Protein AF-A0AAU0PX47-F1 (afdb_monomer_lite)

Sequence (106 aa):
MENKTKLIRIRDVLTETQRCNINSLFKRYGLKFTKKISITERCDMRKITKSCCYISLEDIDNLLRKVETKFEKTKNMNTKISITTVKVIKKDIESFLDYKNLKGNL

Radius of gyration: 16.12 Å; chains: 1; bounding box: 37×34×46 Å

Secondary structure (DSSP, 8-state):
-TTSS--EEGGGT--HHHHHHHHHHHHHTT--PEEEEEEEE-TTSPEEEEEEEEE-HHHHHHHHHHHHHHHHHH--HHHHHHHHHHHHHHHHHHHHHHHHHHHTT-

Structure (mmCIF, N/CA/C/O backbone):
data_AF-A0AAU0PX47-F1
#
_entry.id   AF-A0AAU0PX47-F1
#
loop_
_atom_site.group_PDB
_atom_site.id
_atom_site.type_symbol
_atom_site.label_atom_id
_atom_site.label_alt_id
_atom_site.label_comp_id
_atom_site.label_asym_id
_atom_site.label_entity_id
_atom_site.label_seq_id
_atom_site.pdbx_PDB_ins_code
_atom_site.Cartn_x
_atom_site.Cartn_y
_atom_site.Cartn_z
_atom_site.occupancy
_atom_site.B_iso_or_equiv
_atom_site.auth_seq_id
_atom_site.auth_comp_id
_atom_site.auth_asym_id
_atom_site.auth_atom_id
_atom_site.pdbx_PDB_model_num
ATOM 1 N N . MET A 1 1 ? -3.988 16.747 -9.455 1.00 52.22 1 MET A N 1
ATOM 2 C CA . MET A 1 1 ? -4.641 15.454 -9.123 1.00 52.22 1 MET A CA 1
ATOM 3 C C . MET A 1 1 ? -3.975 14.240 -9.786 1.00 52.22 1 MET A C 1
ATOM 5 O O . MET A 1 1 ? -4.252 13.132 -9.347 1.00 52.22 1 MET A O 1
ATOM 9 N N . GLU A 1 2 ? -3.061 14.409 -10.754 1.00 59.19 2 GLU A N 1
ATOM 10 C CA . GLU A 1 2 ? -2.442 13.297 -11.511 1.00 59.19 2 GLU A CA 1
ATOM 11 C C . GLU A 1 2 ? -1.639 12.280 -10.682 1.00 59.19 2 GLU A C 1
ATOM 13 O O . GLU A 1 2 ? -1.581 11.106 -11.032 1.00 59.19 2 GLU A O 1
ATOM 18 N N . ASN A 1 3 ? -1.049 12.680 -9.552 1.00 66.25 3 ASN A N 1
ATOM 19 C CA . ASN A 1 3 ? -0.177 11.784 -8.783 1.00 66.25 3 ASN A CA 1
ATOM 20 C C . ASN A 1 3 ? -0.923 10.725 -7.953 1.00 66.25 3 ASN A C 1
ATOM 22 O O . ASN A 1 3 ? -0.307 9.742 -7.546 1.00 66.25 3 ASN A O 1
ATOM 26 N N . LYS A 1 4 ? -2.233 10.882 -7.704 1.00 72.62 4 LYS A N 1
ATOM 27 C CA . LYS A 1 4 ? -2.974 9.971 -6.810 1.00 72.62 4 LYS A CA 1
ATOM 28 C C . LYS A 1 4 ? -3.167 8.569 -7.392 1.00 72.62 4 LYS A C 1
ATOM 30 O O . LYS A 1 4 ? -3.080 7.590 -6.654 1.00 72.62 4 LYS A O 1
ATOM 35 N N . THR A 1 5 ? -3.381 8.478 -8.701 1.00 80.38 5 THR A N 1
ATOM 36 C CA . THR A 1 5 ? -3.642 7.223 -9.428 1.00 80.38 5 THR A CA 1
ATOM 37 C C . THR A 1 5 ? -2.380 6.632 -10.061 1.00 80.38 5 THR A C 1
ATOM 39 O O . THR A 1 5 ? -2.404 5.525 -10.604 1.00 80.38 5 THR A O 1
ATOM 42 N N . LYS A 1 6 ? -1.249 7.347 -9.992 1.00 85.88 6 LYS A N 1
ATOM 43 C CA . LYS A 1 6 ? 0.016 6.921 -10.589 1.00 85.88 6 LYS A CA 1
ATOM 44 C C . LYS A 1 6 ? 0.497 5.626 -9.939 1.00 85.88 6 LYS A C 1
ATOM 46 O O . LYS A 1 6 ? 0.740 5.560 -8.737 1.00 85.88 6 LYS A O 1
ATOM 51 N N . LEU A 1 7 ? 0.649 4.589 -10.761 1.00 89.56 7 LEU A N 1
ATOM 52 C CA . LEU A 1 7 ? 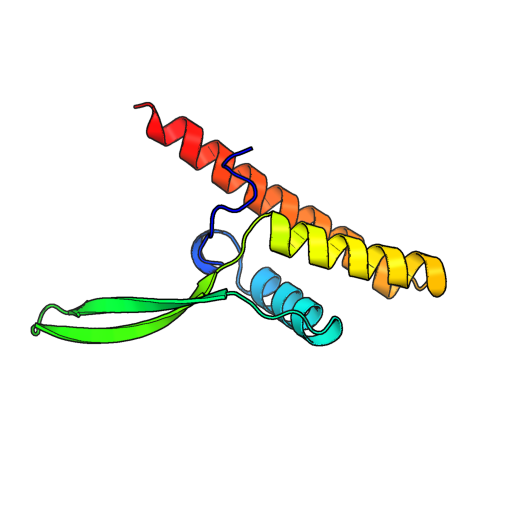1.080 3.269 -10.311 1.00 89.56 7 LEU A CA 1
ATOM 53 C C . LEU A 1 7 ? 2.601 3.204 -10.190 1.00 89.56 7 LEU A C 1
ATOM 55 O O . LEU A 1 7 ? 3.321 3.331 -11.181 1.00 89.56 7 LEU A O 1
ATOM 59 N N . ILE A 1 8 ? 3.075 2.916 -8.984 1.00 90.69 8 ILE A N 1
ATOM 60 C CA . ILE A 1 8 ? 4.492 2.785 -8.650 1.00 90.69 8 ILE A CA 1
ATOM 61 C C . ILE A 1 8 ? 4.769 1.332 -8.309 1.00 90.69 8 ILE A C 1
ATOM 63 O O . ILE A 1 8 ? 3.987 0.675 -7.619 1.00 90.69 8 ILE A O 1
ATOM 67 N N . ARG A 1 9 ? 5.889 0.800 -8.790 1.00 90.69 9 ARG A N 1
ATOM 68 C CA . ARG A 1 9 ? 6.299 -0.549 -8.418 1.00 90.69 9 ARG A CA 1
ATOM 69 C C . ARG A 1 9 ? 6.717 -0.546 -6.954 1.00 90.69 9 ARG A C 1
ATOM 71 O O . ARG A 1 9 ? 7.592 0.212 -6.553 1.00 90.69 9 ARG A O 1
ATOM 78 N N . ILE A 1 10 ? 6.155 -1.456 -6.164 1.00 92.06 10 ILE A N 1
ATOM 79 C CA . ILE A 1 10 ? 6.346 -1.442 -4.704 1.00 92.06 10 ILE A CA 1
ATOM 80 C C . ILE A 1 10 ? 7.827 -1.596 -4.316 1.00 92.06 10 ILE A C 1
ATOM 82 O O . ILE A 1 10 ? 8.277 -1.006 -3.342 1.00 92.06 10 ILE A O 1
ATOM 86 N N . ARG A 1 11 ? 8.604 -2.369 -5.087 1.00 90.50 11 ARG A N 1
ATOM 87 C CA . ARG A 1 11 ? 10.042 -2.572 -4.826 1.00 90.50 11 ARG A CA 1
ATOM 88 C C . ARG A 1 11 ? 10.892 -1.321 -5.006 1.00 90.50 11 ARG A C 1
ATOM 90 O O . ARG A 1 11 ? 11.982 -1.290 -4.456 1.00 90.50 11 ARG A O 1
ATOM 97 N N . ASP A 1 12 ? 10.420 -0.349 -5.776 1.00 89.00 12 ASP A N 1
ATOM 98 C CA . ASP A 1 12 ? 11.204 0.844 -6.097 1.00 89.00 12 ASP A CA 1
ATOM 99 C C . ASP A 1 12 ? 11.098 1.896 -4.981 1.00 89.00 12 ASP A C 1
ATOM 101 O O . ASP A 1 12 ? 11.863 2.853 -4.969 1.00 89.00 12 ASP A O 1
ATOM 105 N N . VAL A 1 13 ? 10.153 1.713 -4.050 1.00 90.94 13 VAL A N 1
ATOM 106 C CA . VAL A 1 13 ? 9.847 2.675 -2.984 1.00 90.94 13 VAL A CA 1
ATOM 107 C C . VAL A 1 13 ? 9.863 2.061 -1.584 1.00 90.94 13 VAL A C 1
ATOM 109 O O . VAL A 1 13 ? 10.284 2.723 -0.645 1.00 90.94 13 VAL A O 1
ATOM 112 N N . LEU A 1 14 ? 9.452 0.797 -1.416 1.00 92.00 14 LEU A N 1
ATOM 113 C CA . LEU A 1 14 ? 9.355 0.162 -0.099 1.00 92.00 14 LEU A CA 1
ATOM 114 C C . LEU A 1 14 ? 10.469 -0.859 0.156 1.00 92.00 14 LEU A C 1
ATOM 116 O O . LEU A 1 14 ? 10.742 -1.755 -0.657 1.00 92.00 14 LEU A O 1
ATOM 120 N N . THR A 1 15 ? 11.011 -0.805 1.372 1.00 93.00 15 THR A N 1
ATOM 121 C CA . THR A 1 15 ? 11.905 -1.830 1.933 1.00 93.00 15 THR A CA 1
ATOM 122 C C . THR A 1 15 ? 11.223 -3.202 2.017 1.00 93.00 15 THR A C 1
ATOM 124 O O . THR A 1 15 ? 9.997 -3.312 1.964 1.00 93.00 15 THR A O 1
ATOM 127 N N . GLU A 1 16 ? 11.997 -4.283 2.163 1.00 93.19 16 GLU A N 1
ATOM 128 C CA . GLU A 1 16 ? 11.438 -5.641 2.296 1.00 93.19 16 GLU A CA 1
ATOM 129 C C . GLU A 1 16 ? 10.463 -5.748 3.482 1.00 93.19 16 GLU A C 1
ATOM 131 O O . GLU A 1 16 ? 9.346 -6.238 3.325 1.00 93.19 16 GLU A O 1
ATOM 136 N N . THR A 1 17 ? 10.827 -5.190 4.640 1.00 93.12 17 THR A N 1
ATOM 137 C CA . THR A 1 17 ? 9.970 -5.171 5.835 1.00 93.12 17 THR A CA 1
ATOM 138 C C . THR A 1 17 ? 8.649 -4.446 5.577 1.00 93.12 17 THR A C 1
ATOM 140 O O . THR A 1 17 ? 7.576 -4.967 5.890 1.00 93.12 17 THR A O 1
ATOM 143 N N . GLN A 1 18 ? 8.694 -3.269 4.947 1.00 93.12 18 GLN A N 1
ATOM 144 C CA . GLN A 1 18 ? 7.485 -2.524 4.586 1.00 93.12 18 GLN A CA 1
ATOM 145 C C . GLN A 1 18 ? 6.622 -3.296 3.583 1.00 93.12 18 GLN A C 1
ATOM 147 O O . GLN A 1 18 ? 5.400 -3.319 3.728 1.00 93.12 18 GLN A O 1
ATOM 152 N N . ARG A 1 19 ? 7.242 -3.991 2.617 1.00 94.06 19 ARG A N 1
ATOM 153 C CA . ARG A 1 19 ? 6.549 -4.862 1.654 1.00 94.06 19 ARG A CA 1
ATOM 154 C C . ARG A 1 19 ? 5.811 -6.009 2.338 1.00 94.06 19 ARG A C 1
ATOM 156 O O . ARG A 1 19 ? 4.649 -6.260 2.014 1.00 94.06 19 ARG A O 1
ATOM 163 N N . CYS A 1 20 ? 6.439 -6.669 3.305 1.00 93.44 20 CYS A N 1
ATOM 164 C CA . CYS A 1 20 ? 5.805 -7.723 4.096 1.00 93.44 20 CYS A CA 1
ATOM 165 C C . CYS A 1 20 ? 4.622 -7.192 4.918 1.00 93.44 20 CYS A C 1
ATOM 167 O O . CYS A 1 20 ? 3.535 -7.784 4.896 1.00 93.44 20 CYS A O 1
ATOM 169 N N . ASN A 1 21 ? 4.802 -6.048 5.581 1.00 92.62 21 ASN A N 1
ATOM 170 C CA . ASN A 1 21 ? 3.761 -5.419 6.394 1.00 92.62 21 ASN A CA 1
ATOM 171 C C . ASN A 1 21 ? 2.548 -5.026 5.550 1.00 92.62 21 ASN A C 1
ATOM 173 O O . ASN A 1 21 ? 1.417 -5.396 5.874 1.00 92.62 21 ASN A O 1
ATOM 177 N N . ILE A 1 22 ? 2.772 -4.338 4.428 1.00 93.38 22 ILE A N 1
ATOM 178 C CA . ILE A 1 22 ? 1.668 -3.882 3.589 1.00 93.38 22 ILE A CA 1
ATOM 179 C C . ILE A 1 22 ? 0.956 -5.032 2.889 1.00 93.38 22 ILE A C 1
ATOM 181 O O . ILE A 1 22 ? -0.267 -5.031 2.820 1.00 93.38 22 ILE A O 1
ATOM 185 N N . ASN A 1 23 ? 1.677 -6.067 2.454 1.00 94.19 23 ASN A N 1
ATOM 186 C CA . ASN A 1 23 ? 1.058 -7.267 1.896 1.00 94.19 23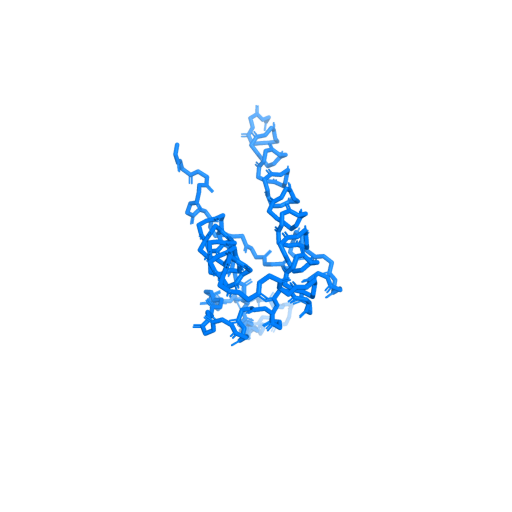 ASN A CA 1
ATOM 187 C C . ASN A 1 23 ? 0.155 -7.971 2.919 1.00 94.19 23 ASN A C 1
ATOM 189 O O . ASN A 1 23 ? -0.951 -8.400 2.587 1.00 94.19 23 ASN A O 1
ATOM 193 N N . SER A 1 24 ? 0.600 -8.049 4.174 1.00 93.69 24 SER A N 1
ATOM 194 C CA . SER A 1 24 ? -0.185 -8.640 5.261 1.00 93.69 24 SER A CA 1
ATOM 195 C C . SER A 1 24 ? -1.449 -7.828 5.552 1.00 93.69 24 SER A C 1
ATOM 197 O O . SER A 1 24 ? -2.526 -8.402 5.720 1.00 93.69 24 SER A O 1
ATOM 199 N N . LEU A 1 25 ? -1.347 -6.495 5.553 1.00 94.19 25 LEU A N 1
ATOM 200 C CA . LEU A 1 25 ? -2.496 -5.604 5.721 1.00 94.19 25 LEU A CA 1
ATOM 201 C C . LEU A 1 25 ? -3.466 -5.693 4.537 1.00 94.19 25 LEU A C 1
ATOM 203 O O . LEU A 1 25 ? -4.659 -5.879 4.753 1.00 94.19 25 LEU A O 1
ATOM 207 N N . PHE A 1 26 ? -2.978 -5.657 3.296 1.00 94.88 26 PHE A N 1
ATOM 208 C CA . PHE A 1 26 ? -3.821 -5.800 2.107 1.00 94.88 26 PHE A CA 1
ATOM 209 C C . PHE A 1 26 ? -4.634 -7.095 2.160 1.00 94.88 26 PHE A C 1
ATOM 211 O O . PHE A 1 26 ? -5.859 -7.051 2.052 1.00 94.88 26 PHE A O 1
ATOM 218 N N . LYS A 1 27 ? -3.987 -8.232 2.450 1.00 94.75 27 LYS A N 1
ATOM 219 C CA . LYS A 1 27 ? -4.679 -9.517 2.636 1.00 94.75 27 LYS A CA 1
ATOM 220 C C . LYS A 1 27 ? -5.722 -9.457 3.754 1.00 94.75 27 LYS A C 1
ATOM 222 O O . LYS A 1 27 ? -6.857 -9.870 3.542 1.00 94.75 27 LYS A O 1
ATOM 227 N N . ARG A 1 28 ? -5.363 -8.903 4.919 1.00 93.50 28 ARG A N 1
ATOM 228 C CA . ARG A 1 28 ? -6.255 -8.784 6.088 1.00 93.50 28 ARG A CA 1
ATOM 229 C C . ARG A 1 28 ? -7.523 -7.974 5.796 1.00 93.50 28 ARG A C 1
ATOM 231 O O . ARG A 1 28 ? -8.557 -8.254 6.394 1.00 93.50 28 ARG A O 1
ATOM 238 N N . TYR A 1 29 ? -7.447 -6.986 4.907 1.00 93.06 29 TYR A N 1
ATOM 239 C CA . TYR A 1 29 ? -8.567 -6.105 4.547 1.00 93.06 29 TYR A CA 1
ATOM 240 C C . TYR A 1 29 ? -9.181 -6.411 3.167 1.00 93.06 29 TYR A C 1
ATOM 242 O O . TYR A 1 29 ? -9.954 -5.602 2.638 1.00 93.06 29 TYR A O 1
ATOM 250 N N . GLY A 1 30 ? -8.853 -7.571 2.583 1.00 92.38 30 GLY A N 1
ATOM 251 C CA . GLY A 1 30 ? -9.405 -8.035 1.306 1.00 92.38 30 GLY A CA 1
ATOM 252 C C . GLY A 1 30 ? -9.010 -7.176 0.100 1.00 92.38 30 GLY A C 1
ATOM 253 O O . GLY A 1 30 ? -9.742 -7.126 -0.883 1.00 92.38 30 GLY A O 1
ATOM 254 N N . LEU A 1 31 ? -7.887 -6.461 0.178 1.00 93.25 31 LEU A N 1
ATOM 255 C CA . LEU A 1 31 ? -7.334 -5.653 -0.906 1.00 93.25 31 LEU A CA 1
ATOM 256 C C . LEU A 1 31 ? -6.289 -6.454 -1.692 1.00 93.25 31 LEU A C 1
ATOM 258 O O . LEU A 1 31 ? -5.628 -7.349 -1.159 1.00 93.25 31 LEU A O 1
ATOM 262 N N . LYS A 1 32 ? -6.117 -6.120 -2.972 1.00 92.56 32 LYS A N 1
ATOM 263 C CA . LYS A 1 32 ? -5.137 -6.754 -3.863 1.00 92.56 32 LYS A CA 1
ATOM 264 C C . LYS A 1 32 ? -4.278 -5.681 -4.520 1.00 92.56 32 LYS A C 1
ATOM 266 O O . LYS A 1 32 ? -4.791 -4.640 -4.905 1.00 92.56 32 LYS A O 1
ATOM 271 N N . PHE A 1 33 ? -2.984 -5.957 -4.671 1.00 91.56 33 PHE A N 1
ATOM 272 C CA . PHE A 1 33 ? -2.112 -5.101 -5.473 1.00 91.56 33 PHE A CA 1
ATOM 273 C C . PHE A 1 33 ? -2.438 -5.232 -6.954 1.00 91.56 33 PHE A C 1
ATOM 275 O O . PHE A 1 33 ? -2.707 -6.336 -7.443 1.00 91.56 33 PHE A O 1
ATOM 282 N N . THR A 1 34 ? -2.285 -4.128 -7.675 1.00 92.50 34 THR A N 1
ATOM 283 C CA . THR A 1 34 ? -2.274 -4.147 -9.134 1.00 92.50 34 THR A CA 1
ATOM 284 C C . THR A 1 34 ? -1.040 -4.911 -9.604 1.00 92.50 34 THR A C 1
ATOM 286 O O . THR A 1 34 ? 0.090 -4.570 -9.250 1.00 92.50 34 THR A O 1
ATOM 289 N N . LYS A 1 35 ? -1.230 -5.970 -10.391 1.00 92.12 35 LYS A N 1
ATOM 290 C CA . LYS A 1 35 ? -0.128 -6.739 -10.979 1.00 92.12 35 LYS A CA 1
ATOM 291 C C . LYS A 1 35 ? 0.066 -6.320 -12.429 1.00 92.12 35 LYS A C 1
ATOM 293 O O . LYS A 1 35 ? -0.895 -6.301 -13.189 1.00 92.12 35 LYS A O 1
ATOM 298 N N . LYS A 1 36 ? 1.305 -6.028 -12.821 1.00 90.38 36 LYS A N 1
ATOM 299 C CA . LYS A 1 36 ? 1.681 -5.840 -14.229 1.00 90.38 36 LYS A CA 1
ATOM 300 C C . LYS A 1 36 ? 2.813 -6.785 -14.591 1.00 90.38 36 LYS A C 1
ATOM 302 O O . LYS A 1 36 ? 3.710 -7.030 -13.780 1.00 90.38 36 LYS A O 1
ATOM 307 N N . ILE A 1 37 ? 2.767 -7.314 -15.807 1.00 89.38 37 ILE A N 1
ATOM 308 C CA . ILE A 1 37 ? 3.845 -8.129 -16.359 1.00 89.38 37 ILE A CA 1
ATOM 309 C C . ILE A 1 37 ? 4.920 -7.174 -16.873 1.00 89.38 37 ILE A C 1
ATOM 311 O O . ILE A 1 37 ? 4.650 -6.313 -17.702 1.00 89.38 37 ILE A O 1
ATOM 315 N N . SER A 1 38 ? 6.132 -7.316 -16.350 1.00 80.88 38 SER A N 1
ATOM 316 C CA . SER A 1 38 ? 7.323 -6.662 -16.881 1.00 80.88 38 SER A CA 1
ATOM 317 C C . SER A 1 38 ? 8.083 -7.678 -17.721 1.00 80.88 38 SER A C 1
ATOM 319 O O . SER A 1 38 ? 8.277 -8.813 -17.283 1.00 80.88 38 SER A O 1
ATOM 321 N N . ILE A 1 39 ? 8.468 -7.282 -18.930 1.00 84.62 39 ILE A N 1
ATOM 322 C CA . ILE A 1 39 ? 9.296 -8.088 -19.823 1.00 84.62 39 ILE A CA 1
ATOM 323 C C . ILE A 1 39 ? 10.699 -7.497 -19.779 1.00 84.62 39 ILE A C 1
ATOM 325 O O . ILE A 1 39 ? 10.871 -6.292 -19.946 1.00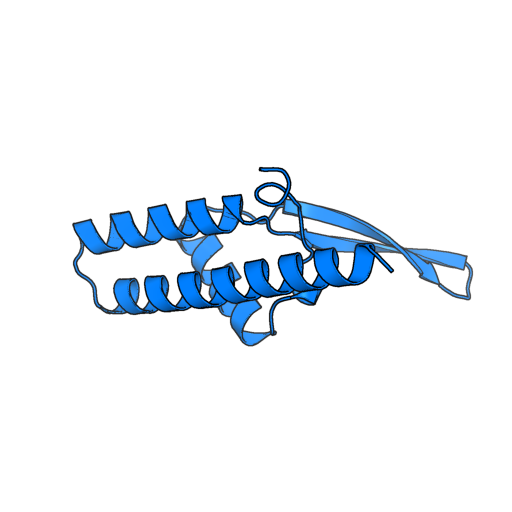 84.62 39 ILE A O 1
ATOM 329 N N . THR A 1 40 ? 11.691 -8.336 -19.518 1.00 82.38 40 THR A N 1
ATOM 330 C CA . THR A 1 40 ? 13.100 -7.952 -19.577 1.00 82.38 40 THR A CA 1
ATOM 331 C C . THR A 1 40 ? 13.808 -8.893 -20.530 1.00 82.38 40 THR A C 1
ATOM 333 O O . THR A 1 40 ? 13.688 -10.113 -20.404 1.00 82.38 40 THR A O 1
ATOM 336 N N . GLU A 1 41 ? 14.517 -8.322 -21.491 1.00 85.06 41 GLU A N 1
ATOM 337 C CA . GLU A 1 41 ? 15.369 -9.064 -22.409 1.00 85.06 41 GLU A CA 1
ATOM 338 C C . GLU A 1 41 ? 16.765 -9.190 -21.805 1.00 85.06 41 GLU A C 1
ATOM 340 O O . GLU A 1 41 ? 17.317 -8.234 -21.257 1.00 85.06 41 GLU A O 1
ATOM 345 N N . ARG A 1 42 ? 17.297 -10.406 -21.822 1.00 82.94 42 ARG A N 1
ATOM 346 C CA . ARG A 1 42 ? 18.653 -10.701 -21.363 1.00 82.94 42 ARG A CA 1
ATOM 347 C C . ARG A 1 42 ? 19.650 -10.564 -22.512 1.00 82.94 42 ARG A C 1
ATOM 349 O O . ARG A 1 42 ? 19.268 -10.559 -23.677 1.00 82.94 42 ARG A O 1
ATOM 356 N N . CYS A 1 43 ? 20.941 -10.563 -22.179 1.00 86.00 43 CYS A N 1
ATOM 357 C CA . CYS A 1 43 ? 22.025 -10.548 -23.164 1.00 86.00 43 CYS A CA 1
ATOM 358 C C . CYS A 1 43 ? 21.989 -11.741 -24.142 1.00 86.00 43 CYS A C 1
ATOM 360 O O . CYS A 1 43 ? 22.507 -11.628 -25.244 1.00 86.00 43 CYS A O 1
ATOM 362 N N . ASP A 1 44 ? 21.370 -12.867 -23.765 1.00 88.81 44 ASP A N 1
ATOM 363 C CA . ASP A 1 44 ? 21.156 -14.046 -24.620 1.00 88.81 44 ASP A CA 1
ATOM 364 C C . ASP A 1 44 ? 19.854 -13.971 -25.448 1.00 88.81 44 ASP A C 1
ATOM 366 O O . ASP A 1 44 ? 19.356 -14.997 -25.907 1.00 88.81 44 ASP A O 1
ATOM 370 N N . MET A 1 45 ? 19.268 -12.774 -25.598 1.00 83.62 45 MET A N 1
ATOM 371 C CA . MET A 1 45 ? 17.999 -12.483 -26.295 1.00 83.62 45 MET A CA 1
ATOM 372 C C . MET A 1 45 ? 16.770 -13.241 -25.763 1.00 83.62 45 MET A C 1
ATOM 374 O O . MET A 1 45 ? 15.676 -13.192 -26.332 1.00 83.62 45 MET A O 1
ATOM 378 N N . ARG A 1 46 ? 16.896 -13.931 -24.623 1.00 86.00 46 ARG A N 1
ATOM 379 C CA . ARG A 1 46 ? 15.759 -14.571 -23.958 1.00 86.00 46 ARG A CA 1
ATOM 380 C C . ARG A 1 46 ? 14.936 -13.527 -23.212 1.00 86.00 46 ARG A C 1
ATOM 382 O O . ARG A 1 46 ? 15.461 -12.728 -22.433 1.00 86.00 46 ARG A O 1
ATOM 389 N N . LYS A 1 47 ? 13.615 -13.582 -23.397 1.00 85.44 47 LYS A N 1
ATOM 390 C CA . LYS A 1 47 ? 12.652 -12.729 -22.690 1.00 85.44 47 LYS A CA 1
ATOM 391 C C . LYS A 1 47 ? 12.246 -13.379 -21.371 1.00 85.44 47 LYS A C 1
ATOM 393 O O . LYS A 1 47 ? 11.701 -14.479 -21.355 1.00 85.44 47 LYS A O 1
ATOM 398 N N . ILE A 1 48 ? 12.471 -12.680 -20.263 1.00 85.25 48 ILE A N 1
ATOM 399 C CA . ILE A 1 48 ? 11.933 -13.044 -18.952 1.00 85.25 48 ILE A CA 1
ATOM 400 C C . ILE A 1 48 ? 10.695 -12.197 -18.683 1.00 85.25 48 ILE A C 1
ATOM 402 O O . ILE A 1 48 ? 10.764 -10.969 -18.631 1.00 85.25 48 ILE A O 1
ATOM 406 N N . THR A 1 49 ? 9.568 -12.859 -18.437 1.00 85.31 49 THR A N 1
ATOM 407 C CA . THR A 1 49 ? 8.352 -12.226 -17.924 1.00 85.31 49 THR A CA 1
ATOM 408 C C . THR A 1 49 ? 8.336 -12.285 -16.401 1.00 85.31 49 THR A C 1
ATOM 410 O O . THR A 1 49 ? 8.391 -13.366 -15.813 1.00 85.31 49 THR A O 1
ATOM 413 N N . LYS A 1 50 ? 8.202 -11.138 -15.736 1.00 84.44 50 LYS A N 1
ATOM 414 C CA . LYS A 1 50 ? 8.078 -11.051 -14.280 1.00 84.44 50 LYS A CA 1
ATOM 415 C C . LYS A 1 50 ? 6.815 -10.298 -13.890 1.00 84.44 50 LYS A C 1
ATOM 417 O O . LYS A 1 50 ? 6.690 -9.101 -14.141 1.00 84.44 50 LYS A O 1
ATOM 422 N N . SER A 1 51 ? 5.902 -10.981 -13.201 1.00 86.69 51 SER A N 1
ATOM 423 C CA . SER A 1 51 ? 4.758 -10.327 -12.560 1.00 86.69 51 SER A CA 1
ATOM 424 C C . SER A 1 51 ? 5.248 -9.440 -11.415 1.00 86.69 51 SER A C 1
ATOM 426 O O . SER A 1 51 ? 5.834 -9.920 -10.443 1.00 86.69 51 SER A O 1
ATOM 428 N N . CYS A 1 52 ? 4.989 -8.142 -11.513 1.00 89.19 52 CYS A N 1
ATOM 429 C CA . CYS A 1 52 ? 5.392 -7.140 -10.537 1.00 89.19 52 CYS A CA 1
ATOM 430 C C . CYS A 1 52 ? 4.160 -6.511 -9.883 1.00 89.19 52 CYS A C 1
ATOM 432 O O . CYS A 1 52 ? 3.171 -6.233 -10.558 1.00 89.19 52 CYS A O 1
ATOM 434 N N . CYS A 1 53 ? 4.226 -6.290 -8.569 1.00 92.25 53 CYS A N 1
ATOM 435 C CA . CYS A 1 53 ? 3.180 -5.594 -7.825 1.00 92.25 53 CYS A CA 1
ATOM 436 C C . CYS A 1 53 ? 3.400 -4.082 -7.890 1.00 92.25 53 CYS A C 1
ATOM 438 O O . CYS A 1 53 ? 4.524 -3.602 -7.703 1.00 92.25 53 CYS A O 1
ATOM 440 N N . TYR A 1 54 ? 2.308 -3.364 -8.111 1.00 93.19 54 TYR A N 1
ATOM 441 C CA . TYR A 1 54 ? 2.225 -1.916 -8.171 1.00 93.19 54 TYR A CA 1
ATOM 442 C C . TYR A 1 54 ? 1.199 -1.409 -7.165 1.00 93.19 54 TYR A C 1
ATOM 444 O O . TYR A 1 54 ? 0.271 -2.131 -6.787 1.00 93.19 54 TYR A O 1
ATOM 452 N N . ILE A 1 55 ? 1.394 -0.166 -6.749 1.00 93.19 55 ILE A N 1
ATOM 453 C CA . ILE A 1 55 ? 0.556 0.529 -5.785 1.00 93.19 55 ILE A CA 1
ATOM 454 C C . ILE A 1 55 ? 0.410 1.993 -6.187 1.00 93.19 55 ILE A C 1
ATOM 456 O O . ILE A 1 55 ? 1.345 2.585 -6.729 1.00 93.19 55 ILE A O 1
ATOM 460 N N . SER A 1 56 ? -0.766 2.554 -5.942 1.00 92.69 56 SER A N 1
ATOM 461 C CA . SER A 1 56 ? -1.059 3.981 -6.059 1.00 92.69 56 SER A CA 1
ATOM 462 C C . SER A 1 56 ? -1.292 4.601 -4.678 1.00 92.69 56 SER A C 1
ATOM 464 O O . SER A 1 56 ? -1.507 3.889 -3.692 1.00 92.69 56 SER A O 1
ATOM 466 N N . LEU A 1 57 ? -1.273 5.933 -4.588 1.00 91.88 57 LEU A N 1
ATOM 467 C CA . LEU A 1 57 ? -1.675 6.618 -3.354 1.00 91.88 57 LEU A CA 1
ATOM 468 C C . LEU A 1 57 ? -3.148 6.356 -3.025 1.00 91.88 57 LEU A C 1
ATOM 470 O O . LEU A 1 57 ? -3.499 6.250 -1.855 1.00 91.88 57 LEU A O 1
ATOM 474 N N . GLU A 1 58 ? -3.993 6.182 -4.040 1.00 92.62 58 GLU A N 1
ATOM 475 C CA . GLU A 1 58 ? -5.393 5.804 -3.852 1.00 92.62 58 GLU A CA 1
ATOM 476 C C . GLU A 1 58 ? -5.545 4.422 -3.193 1.00 92.62 58 GLU A C 1
ATOM 478 O O . GLU A 1 58 ? -6.348 4.264 -2.271 1.00 92.62 58 GLU A O 1
ATOM 483 N N . ASP A 1 59 ? -4.729 3.437 -3.587 1.00 93.12 59 ASP A N 1
ATOM 484 C CA . ASP A 1 59 ? -4.723 2.113 -2.948 1.00 93.12 59 ASP A CA 1
ATOM 485 C C . ASP A 1 59 ? -4.355 2.207 -1.457 1.00 93.12 59 ASP A C 1
ATOM 487 O O . ASP A 1 59 ? -4.939 1.518 -0.613 1.00 93.12 59 ASP A O 1
ATOM 491 N N . ILE A 1 60 ? -3.395 3.077 -1.125 1.00 94.19 60 ILE A N 1
ATOM 492 C CA . ILE A 1 60 ? -2.983 3.353 0.256 1.00 94.19 60 ILE A CA 1
ATOM 493 C C . ILE A 1 60 ? -4.083 4.069 1.032 1.00 94.19 60 ILE A C 1
ATOM 495 O O . ILE A 1 60 ? -4.368 3.684 2.164 1.00 94.19 60 ILE A O 1
ATOM 499 N N . ASP A 1 61 ? -4.721 5.075 0.437 1.00 93.69 61 ASP A N 1
ATOM 500 C CA . ASP A 1 61 ? -5.826 5.808 1.054 1.00 93.69 61 ASP A CA 1
ATOM 501 C C . ASP A 1 61 ? -7.014 4.881 1.338 1.00 93.69 61 ASP A C 1
ATOM 503 O O . ASP A 1 61 ? -7.618 4.953 2.409 1.00 93.69 61 ASP A O 1
ATOM 507 N N . ASN A 1 62 ? -7.322 3.961 0.421 1.00 94.94 62 ASN A N 1
ATOM 508 C CA . ASN A 1 62 ? -8.353 2.946 0.618 1.00 94.94 62 ASN A CA 1
ATOM 509 C C . ASN A 1 62 ? -7.995 1.997 1.774 1.00 94.94 62 ASN A C 1
ATOM 511 O O . ASN A 1 62 ? -8.831 1.728 2.643 1.00 94.94 62 ASN A O 1
ATOM 515 N N . LEU A 1 63 ? -6.741 1.528 1.841 1.00 95.50 63 LEU A N 1
ATOM 516 C CA . LEU A 1 63 ? -6.277 0.738 2.983 1.00 95.50 63 LEU A CA 1
ATOM 517 C C . LEU A 1 63 ? -6.401 1.529 4.290 1.00 95.50 63 LEU A C 1
ATOM 519 O O . LEU A 1 63 ? -6.916 0.992 5.270 1.00 95.50 63 LEU A O 1
ATOM 523 N N . LEU A 1 64 ? -5.951 2.785 4.308 1.00 95.50 64 LEU A N 1
ATOM 524 C CA . LEU A 1 64 ? -5.969 3.631 5.496 1.00 95.50 64 LEU A CA 1
ATOM 525 C C . LEU A 1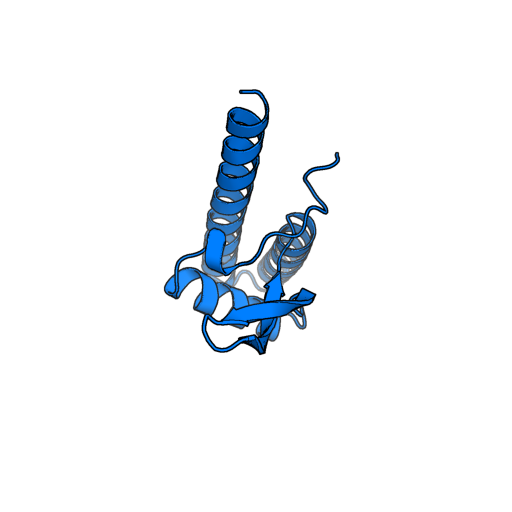 64 ? -7.395 3.803 6.023 1.00 95.50 64 LEU A C 1
ATOM 527 O O . LEU A 1 64 ? -7.629 3.506 7.193 1.00 95.50 64 LEU A O 1
ATOM 531 N N . ARG A 1 65 ? -8.355 4.141 5.151 1.00 95.69 65 ARG A N 1
ATOM 532 C CA . ARG A 1 65 ? -9.776 4.245 5.525 1.00 95.69 65 ARG A CA 1
ATOM 533 C C . ARG A 1 65 ? -10.294 2.953 6.148 1.00 95.69 65 ARG A C 1
ATOM 535 O O . ARG A 1 65 ? -10.909 2.991 7.206 1.00 95.69 65 ARG A O 1
ATOM 542 N N . LYS A 1 66 ? -10.008 1.790 5.548 1.00 95.12 66 LYS A N 1
ATOM 543 C CA . LYS A 1 66 ? -10.449 0.492 6.095 1.00 95.12 66 LYS A CA 1
ATOM 544 C C . LYS A 1 66 ? -9.865 0.200 7.481 1.00 95.12 66 LYS A C 1
ATOM 546 O O . LYS A 1 66 ? -10.560 -0.360 8.331 1.00 95.12 66 LYS A O 1
ATOM 551 N N . VAL A 1 67 ? -8.598 0.547 7.707 1.00 93.31 67 VAL A N 1
ATOM 552 C CA . VAL A 1 67 ? -7.932 0.356 9.004 1.00 93.31 67 VAL A CA 1
ATOM 553 C C . VAL A 1 67 ? -8.502 1.325 10.045 1.00 93.31 67 VAL A C 1
ATOM 555 O O . VAL A 1 67 ? -8.791 0.899 11.162 1.00 93.31 67 VAL A O 1
ATOM 558 N N . GLU A 1 68 ? -8.714 2.591 9.680 1.00 93.19 68 GLU A N 1
ATOM 559 C CA . GLU A 1 68 ? -9.307 3.619 10.546 1.00 93.19 68 GLU A CA 1
ATOM 560 C C . GLU A 1 68 ? -10.741 3.249 10.945 1.00 93.19 68 GLU A C 1
ATOM 562 O O . GLU A 1 68 ? -11.031 3.169 12.137 1.00 93.19 68 GLU A O 1
ATOM 567 N N . THR A 1 69 ? -11.595 2.852 9.994 1.00 93.19 69 THR A N 1
ATOM 568 C CA . THR A 1 69 ? -12.955 2.368 10.290 1.00 93.19 69 THR A CA 1
ATOM 569 C C . THR A 1 69 ? -12.947 1.157 11.226 1.00 93.19 69 THR A C 1
ATOM 571 O O . THR A 1 69 ? -13.812 1.022 12.093 1.00 93.19 69 THR A O 1
ATOM 574 N N . LYS A 1 70 ? -11.981 0.238 11.079 1.00 92.38 70 LYS A N 1
ATOM 575 C CA . LYS A 1 70 ? -11.860 -0.900 12.001 1.00 92.38 70 LYS A CA 1
ATOM 576 C C . LYS A 1 70 ? -11.432 -0.444 13.395 1.00 92.38 70 LYS A C 1
ATOM 578 O O . LYS A 1 70 ? -11.968 -0.950 14.376 1.00 92.38 70 LYS A O 1
ATOM 583 N N . PHE A 1 71 ? -10.500 0.503 13.490 1.00 92.25 71 PHE A N 1
ATOM 584 C CA . PHE A 1 71 ? -10.065 1.049 14.771 1.00 92.25 71 PHE A CA 1
ATOM 585 C C . PHE A 1 71 ? -11.196 1.778 15.494 1.00 92.25 71 PHE A C 1
ATOM 587 O O . PHE A 1 71 ? -11.370 1.553 16.684 1.00 92.25 71 PHE A O 1
ATOM 594 N N . GLU A 1 72 ? -11.997 2.581 14.798 1.00 92.44 72 GLU A N 1
ATOM 595 C CA . GLU A 1 72 ? -13.157 3.251 15.396 1.00 92.44 72 GLU A CA 1
ATOM 596 C C . GLU A 1 72 ? -14.145 2.246 15.999 1.00 92.44 72 GLU A C 1
ATOM 598 O O . GLU A 1 72 ? -14.626 2.440 17.114 1.00 92.44 72 GLU A O 1
ATOM 603 N N . LYS A 1 73 ? -14.378 1.124 15.305 1.00 92.69 73 LYS A N 1
ATOM 604 C CA . LYS A 1 73 ? -15.281 0.060 15.764 1.00 92.69 73 LYS A CA 1
ATOM 605 C C . LYS A 1 73 ? -14.733 -0.742 16.941 1.00 92.69 73 LYS A C 1
ATOM 607 O O . LYS A 1 73 ? -15.501 -1.121 17.817 1.00 92.69 73 LYS A O 1
ATOM 612 N N . THR A 1 74 ? -13.436 -1.053 16.957 1.00 90.62 74 THR A N 1
ATOM 613 C CA . THR A 1 74 ? -12.874 -1.998 17.941 1.00 90.62 74 THR A CA 1
ATOM 614 C C . THR A 1 74 ? -12.009 -1.350 19.019 1.00 90.62 74 THR A C 1
ATOM 616 O O . THR A 1 74 ? -11.657 -2.027 19.979 1.00 90.62 74 THR A O 1
ATOM 619 N N . LYS A 1 75 ? -11.569 -0.099 18.831 1.00 90.19 75 LYS A N 1
ATOM 620 C CA . LYS A 1 75 ? -10.576 0.626 19.653 1.00 90.19 75 LYS A CA 1
ATOM 621 C C . LYS A 1 75 ? -9.318 -0.193 19.981 1.00 90.19 75 LYS A C 1
ATOM 623 O O . LYS A 1 75 ? -8.672 -0.014 21.009 1.00 90.19 75 LYS A O 1
ATOM 628 N N . ASN A 1 76 ? -8.949 -1.111 19.087 1.00 90.31 76 ASN A N 1
ATOM 629 C CA . ASN A 1 76 ? -7.890 -2.086 19.334 1.00 90.31 76 ASN A CA 1
ATOM 630 C C . ASN A 1 76 ? -6.510 -1.465 19.061 1.00 90.31 76 ASN A C 1
ATOM 632 O O . ASN A 1 76 ? -6.253 -0.973 17.958 1.00 90.31 76 ASN A O 1
ATOM 636 N N . MET A 1 77 ? -5.600 -1.553 20.033 1.00 89.81 77 MET A N 1
ATOM 637 C CA . MET A 1 77 ? -4.261 -0.958 19.959 1.00 89.81 77 MET A CA 1
ATOM 638 C C . MET A 1 77 ? -3.410 -1.493 18.793 1.00 89.81 77 MET A C 1
ATOM 640 O O . MET A 1 77 ? -2.703 -0.725 18.143 1.00 89.81 77 MET A O 1
ATOM 644 N N . ASN A 1 78 ? -3.551 -2.768 18.421 1.00 88.25 78 ASN A N 1
ATOM 645 C CA . ASN A 1 78 ? -2.868 -3.335 17.249 1.00 88.25 78 ASN A CA 1
ATOM 646 C C . ASN A 1 78 ? -3.350 -2.696 15.938 1.00 88.25 78 ASN A C 1
ATOM 648 O O . ASN A 1 78 ? -2.597 -2.570 14.968 1.00 88.25 78 ASN A O 1
ATOM 652 N N . THR A 1 79 ? -4.611 -2.259 15.904 1.00 87.44 79 THR A N 1
ATOM 653 C CA . THR A 1 79 ? -5.161 -1.529 14.755 1.00 87.44 79 THR A CA 1
ATOM 654 C C . THR A 1 79 ? -4.620 -0.101 14.728 1.00 87.44 79 THR A C 1
ATOM 656 O O . THR A 1 79 ? -4.266 0.373 13.655 1.00 87.44 79 THR A O 1
ATOM 659 N N . LYS A 1 80 ? -4.415 0.537 15.890 1.00 89.75 80 LYS A N 1
ATOM 660 C CA . LYS A 1 80 ? -3.728 1.837 15.991 1.00 89.75 80 LYS A CA 1
ATOM 661 C C . LYS A 1 80 ? -2.294 1.777 15.454 1.00 89.75 80 LYS A C 1
ATOM 663 O O . LYS A 1 80 ? -1.910 2.634 14.666 1.00 89.75 80 LYS A O 1
ATOM 668 N N . ILE A 1 81 ? -1.531 0.737 15.807 1.00 90.31 81 ILE A N 1
ATOM 669 C CA . ILE A 1 81 ? -0.181 0.509 15.256 1.00 90.31 81 ILE A CA 1
ATOM 670 C C . ILE A 1 81 ? -0.248 0.362 13.731 1.00 90.31 81 ILE A C 1
ATOM 672 O O . ILE A 1 81 ? 0.538 0.977 13.014 1.00 90.31 81 ILE A O 1
ATOM 676 N N . SER A 1 82 ? -1.239 -0.385 13.229 1.00 91.00 82 SER A N 1
ATOM 677 C CA . SER A 1 82 ? -1.452 -0.552 11.787 1.00 91.00 82 SER A CA 1
ATOM 678 C C . SER A 1 82 ? -1.717 0.787 11.081 1.00 91.00 82 SER A C 1
ATOM 680 O O . SER A 1 82 ? -1.169 1.004 10.005 1.00 91.00 82 SER A O 1
ATOM 682 N N . ILE A 1 83 ? -2.494 1.704 11.680 1.00 93.25 83 ILE A N 1
ATOM 683 C CA . ILE A 1 83 ? -2.716 3.063 11.142 1.00 93.25 83 ILE A CA 1
ATOM 684 C C . ILE A 1 83 ? -1.382 3.796 10.995 1.00 93.25 83 ILE A C 1
ATOM 686 O O . ILE A 1 83 ? -1.092 4.336 9.928 1.00 93.25 83 ILE A O 1
ATOM 690 N N . THR A 1 84 ? -0.552 3.789 12.042 1.00 93.69 84 THR A N 1
ATOM 691 C CA . THR A 1 84 ? 0.763 4.441 12.015 1.00 93.69 84 THR A CA 1
ATOM 692 C C . THR A 1 84 ? 1.642 3.866 10.907 1.00 93.69 84 THR A C 1
ATOM 694 O O . THR A 1 84 ? 2.223 4.625 10.135 1.00 93.69 84 THR A O 1
ATOM 697 N N . THR A 1 85 ? 1.688 2.537 10.761 1.00 92.81 85 THR A N 1
ATOM 698 C CA . THR A 1 85 ? 2.445 1.882 9.684 1.00 92.81 85 THR A CA 1
ATOM 699 C C . THR A 1 85 ? 1.964 2.316 8.298 1.00 92.81 85 THR A C 1
ATOM 701 O O . THR A 1 85 ? 2.787 2.632 7.442 1.00 92.81 85 THR A O 1
ATOM 704 N N . VAL A 1 86 ? 0.648 2.368 8.068 1.00 94.19 86 VAL A N 1
ATOM 705 C CA . VAL A 1 86 ? 0.085 2.791 6.774 1.00 94.19 86 VAL A CA 1
ATOM 706 C C . VAL A 1 86 ? 0.408 4.259 6.485 1.00 94.19 86 VAL A C 1
ATOM 708 O O . VAL A 1 86 ? 0.765 4.583 5.356 1.00 94.19 86 VAL A O 1
ATOM 711 N N . LYS A 1 87 ? 0.360 5.139 7.495 1.00 94.88 87 LYS A N 1
ATOM 712 C CA . LYS A 1 87 ? 0.714 6.563 7.349 1.00 94.88 87 LYS A CA 1
ATOM 713 C C . LYS A 1 87 ? 2.188 6.773 7.000 1.00 94.88 87 LYS A C 1
ATOM 715 O O . LYS A 1 87 ? 2.483 7.594 6.138 1.00 94.88 87 LYS A O 1
ATOM 720 N N . VAL A 1 88 ? 3.100 6.016 7.615 1.00 94.50 88 VAL A N 1
ATOM 721 C CA . VAL A 1 88 ? 4.532 6.056 7.262 1.00 94.50 88 VAL A CA 1
ATOM 722 C C . VAL A 1 88 ? 4.734 5.635 5.808 1.00 94.50 88 VAL A C 1
ATOM 724 O O . VAL A 1 88 ? 5.341 6.370 5.039 1.00 94.50 88 VAL A O 1
ATOM 727 N N . ILE A 1 89 ? 4.140 4.510 5.399 1.00 93.31 89 ILE A N 1
ATOM 728 C CA . ILE A 1 89 ? 4.251 4.022 4.017 1.00 93.31 89 ILE A CA 1
ATOM 729 C C . ILE A 1 89 ? 3.667 5.026 3.016 1.00 93.31 89 ILE A C 1
ATOM 731 O O . ILE A 1 89 ? 4.242 5.236 1.950 1.00 93.31 89 ILE A O 1
ATOM 735 N N . LYS A 1 90 ? 2.543 5.668 3.355 1.00 94.19 90 LYS A N 1
ATOM 736 C CA . LYS A 1 90 ? 1.962 6.732 2.532 1.00 94.19 90 LYS A CA 1
ATOM 737 C C . LYS A 1 90 ? 2.964 7.865 2.308 1.00 94.19 90 LYS A C 1
ATOM 739 O O . LYS A 1 90 ? 3.195 8.236 1.162 1.00 94.19 90 LYS A O 1
ATOM 744 N N . LYS A 1 91 ? 3.592 8.351 3.381 1.00 93.31 91 LYS A N 1
ATOM 745 C CA . LYS A 1 91 ? 4.577 9.437 3.325 1.00 93.31 91 LYS A CA 1
ATOM 746 C C . LYS A 1 91 ? 5.801 9.068 2.483 1.00 93.31 91 LYS A C 1
ATOM 748 O O . LYS A 1 91 ? 6.296 9.910 1.737 1.00 93.31 91 LYS A O 1
ATOM 753 N N . ASP A 1 92 ? 6.267 7.824 2.562 1.00 90.50 92 ASP A N 1
ATOM 754 C CA . ASP A 1 92 ? 7.383 7.345 1.736 1.00 90.50 92 ASP A CA 1
ATOM 755 C C . ASP A 1 92 ? 7.017 7.349 0.242 1.00 90.50 92 ASP A C 1
ATOM 757 O O . ASP A 1 92 ? 7.812 7.767 -0.601 1.00 90.50 92 ASP A O 1
ATOM 761 N N . ILE A 1 93 ? 5.786 6.944 -0.091 1.00 90.25 93 ILE A N 1
ATOM 762 C CA . ILE A 1 93 ? 5.274 6.971 -1.468 1.00 90.25 93 ILE A CA 1
ATOM 763 C C . ILE A 1 93 ? 5.114 8.407 -1.979 1.00 90.25 93 ILE A C 1
ATOM 765 O O . ILE A 1 93 ? 5.510 8.693 -3.110 1.00 90.25 93 ILE A O 1
ATOM 769 N N . GLU A 1 94 ? 4.572 9.310 -1.161 1.00 91.12 94 GLU A N 1
ATOM 770 C CA . GLU A 1 94 ? 4.464 10.740 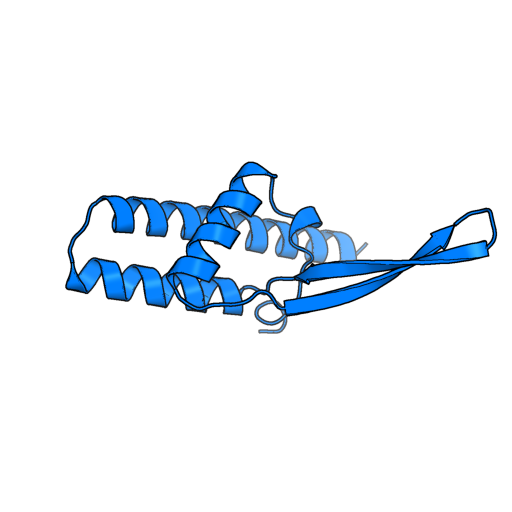-1.486 1.00 91.12 94 GLU A CA 1
ATOM 771 C C . GLU A 1 94 ? 5.851 11.348 -1.740 1.00 91.12 94 GLU A C 1
ATOM 773 O O . GLU A 1 94 ? 6.089 11.914 -2.804 1.00 91.12 94 GLU A O 1
ATOM 778 N N . SER A 1 95 ? 6.806 11.113 -0.835 1.00 89.81 95 SER A N 1
ATOM 779 C CA . SER A 1 95 ? 8.179 11.625 -0.951 1.00 89.81 95 SER A CA 1
ATOM 780 C C . SER A 1 95 ? 8.879 11.120 -2.218 1.00 89.81 95 SER A C 1
ATOM 782 O O . SER A 1 95 ? 9.587 11.870 -2.892 1.00 89.81 95 SER A O 1
ATOM 784 N N . PHE A 1 96 ? 8.665 9.851 -2.583 1.00 88.38 96 PHE A N 1
ATOM 785 C CA . PHE A 1 96 ? 9.196 9.279 -3.821 1.00 88.38 96 PHE A CA 1
ATOM 786 C C . PHE A 1 96 ? 8.609 9.946 -5.073 1.00 88.38 96 PHE A C 1
ATOM 788 O O . PHE A 1 96 ? 9.331 10.199 -6.042 1.00 88.38 96 PHE A O 1
ATOM 795 N N . LEU A 1 97 ? 7.303 10.227 -5.069 1.00 86.50 97 LEU A N 1
ATOM 796 C CA . LEU A 1 97 ? 6.629 10.907 -6.173 1.00 86.50 97 LEU A CA 1
ATOM 797 C C . LEU A 1 97 ? 7.098 12.354 -6.323 1.00 86.50 97 LEU A C 1
ATOM 799 O O . LEU A 1 97 ? 7.374 12.779 -7.445 1.00 86.50 97 LEU A O 1
ATOM 803 N N . ASP A 1 98 ? 7.249 13.073 -5.216 1.00 84.94 98 ASP A N 1
ATOM 804 C CA . ASP A 1 98 ? 7.739 14.451 -5.218 1.00 84.94 98 ASP A CA 1
ATOM 805 C C . ASP A 1 98 ? 9.187 14.523 -5.715 1.00 84.94 98 ASP A C 1
ATOM 807 O O . ASP A 1 98 ? 9.499 15.320 -6.600 1.00 84.94 98 ASP A O 1
ATOM 811 N N . TYR A 1 99 ? 10.056 13.613 -5.260 1.00 82.19 99 TYR A N 1
ATOM 812 C CA . TYR A 1 99 ? 11.431 13.505 -5.755 1.00 82.19 99 TYR A CA 1
ATOM 813 C C . TYR A 1 99 ? 11.501 13.245 -7.267 1.00 82.19 99 TYR A C 1
ATOM 815 O O . TYR A 1 99 ? 12.310 13.843 -7.980 1.00 82.19 99 TYR A O 1
ATOM 823 N N . LYS A 1 100 ? 10.640 12.358 -7.781 1.00 75.62 100 LYS A N 1
ATOM 824 C CA . LYS A 1 100 ? 10.532 12.078 -9.221 1.00 75.62 100 LYS A CA 1
ATOM 825 C C . LYS A 1 100 ? 10.076 13.303 -10.014 1.00 75.62 100 LYS A C 1
ATOM 827 O O . LYS A 1 100 ? 10.586 13.504 -11.111 1.00 75.62 100 LYS A O 1
ATOM 832 N N . ASN A 1 101 ? 9.153 14.102 -9.479 1.00 69.88 101 ASN A N 1
ATOM 833 C CA . ASN A 1 101 ? 8.690 15.326 -10.137 1.00 69.88 101 ASN A CA 1
ATOM 834 C C . ASN A 1 101 ? 9.786 16.401 -10.157 1.00 69.88 101 ASN A C 1
ATOM 836 O O . ASN A 1 101 ? 9.971 17.050 -11.179 1.00 69.88 101 ASN A O 1
ATOM 840 N N . LEU A 1 102 ? 10.572 16.527 -9.081 1.00 65.44 102 LEU A N 1
ATOM 841 C CA . LEU A 1 102 ? 11.714 17.449 -9.029 1.00 65.44 102 LEU A CA 1
ATOM 842 C C . LEU A 1 102 ? 12.811 17.088 -10.043 1.00 65.44 102 LEU A C 1
ATOM 844 O O . LEU A 1 102 ? 13.400 17.975 -10.647 1.00 65.44 102 LEU A O 1
ATOM 848 N N . LYS A 1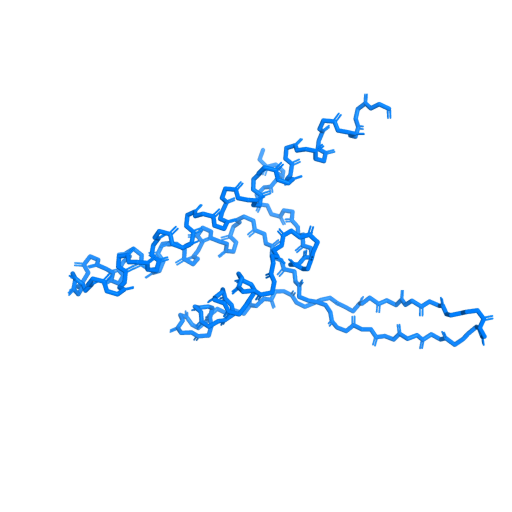 103 ? 13.070 15.791 -10.263 1.00 62.31 103 LYS A N 1
ATOM 849 C CA . LYS A 1 103 ? 14.057 15.317 -11.250 1.00 62.31 103 LYS A CA 1
ATOM 850 C C . LYS A 1 103 ? 13.552 15.249 -12.694 1.00 62.31 103 LYS A C 1
ATOM 852 O O . LYS A 1 103 ? 14.369 15.076 -13.586 1.00 62.31 103 LYS A O 1
ATOM 857 N N . GLY A 1 104 ? 12.243 15.336 -12.928 1.00 52.22 104 GLY A N 1
ATOM 858 C CA . GLY A 1 104 ? 11.645 15.312 -14.270 1.00 52.22 104 GLY A CA 1
ATOM 859 C C . GLY A 1 104 ? 11.629 16.666 -14.990 1.00 52.22 104 GLY A C 1
ATOM 860 O O . GLY A 1 104 ? 11.196 16.715 -16.134 1.00 52.22 104 GLY A O 1
ATOM 861 N N . ASN A 1 105 ? 12.087 17.731 -14.322 1.00 44.81 105 ASN A N 1
ATOM 862 C CA . ASN A 1 105 ? 12.173 19.102 -14.838 1.00 44.81 105 ASN A CA 1
ATOM 863 C C . ASN A 1 105 ? 13.626 19.562 -15.110 1.00 44.81 105 ASN A C 1
ATOM 865 O O . ASN A 1 105 ? 13.866 20.765 -15.202 1.00 44.81 105 ASN A O 1
ATOM 869 N N . LEU A 1 106 ? 14.588 18.632 -15.193 1.00 37.25 106 LEU A N 1
ATOM 870 C CA . LEU A 1 106 ? 15.985 18.887 -15.579 1.00 37.25 106 LEU A CA 1
ATOM 871 C C . LEU A 1 106 ? 16.298 18.219 -16.917 1.00 37.25 106 LEU A C 1
ATOM 873 O O . LEU A 1 106 ? 15.996 17.009 -17.036 1.00 37.25 106 LEU A O 1
#

Organism: NCBI:txid3055814

pLDDT: mean 87.58, std 10.71, range [37.25, 95.69]

Foldseek 3Di:
DVQQADKDFCVVQDDPVLVVLVVVLCVVQVHDFDWDWDWDQDPVRDIDTDTTGIDGLNSLVVSLVSLVVVCVVPVDVVSVVSNVSSVVSSVSSVVVVVVVVVVVVD